Protein AF-A0A1W1D6K7-F1 (afdb_monomer_lite)

Foldseek 3Di:
DCQAWVKDWDPKDWLDKDQPQPLDPPGRDIDTDIDTDTDDHTDGHPPGPDDDDDDLVRDPLVPDGRCVSVVSVSVCVVPVD

pLDDT: mean 92.42, std 8.35, range [45.31, 98.25]

Organism: NCBI:txid652676

Secondary structure (DSSP, 8-state):
-HHHH-PEEEEEEEEEEE--TTS-SSS---EEEEEEEEES-----SS-S------GGG--TTS--TTHHHHHHHHHHHH--

Radius of gyration: 13.67 Å; chains: 1; bounding box: 32×30×29 Å

Sequence (81 aa):
MKEETNLDVYEIKLLNAYSDPDRDARFHTVSVVYVCKANGNLQAGDDAKDAQLYKAEEIPYDKLVFDHRDIIADYINLHHN

InterPro domains:
  IPR000086 NUDIX hydrolase domain [PF00293] (2-74)
  IPR015797 NUDIX hydrolase-like domain superfamily [SSF55811] (2-77)

Structure (mmCIF, N/CA/C/O backbone):
data_AF-A0A1W1D6K7-F1
#
_entry.id   AF-A0A1W1D6K7-F1
#
loop_
_atom_site.group_PDB
_atom_site.id
_atom_site.type_symbol
_atom_site.label_atom_id
_atom_site.label_alt_id
_atom_site.label_comp_id
_atom_site.label_asym_id
_atom_site.label_entity_id
_atom_site.label_seq_id
_atom_site.pdbx_PDB_ins_code
_atom_site.Cartn_x
_atom_site.Cartn_y
_atom_site.Cartn_z
_atom_site.occupancy
_atom_site.B_iso_or_equiv
_atom_site.auth_seq_id
_atom_site.auth_comp_id
_atom_site.auth_asym_id
_atom_site.auth_atom_id
_atom_site.pdbx_PDB_model_num
ATOM 1 N N . MET A 1 1 ? -3.117 10.008 1.299 1.00 86.50 1 MET A N 1
ATOM 2 C CA . MET A 1 1 ? -4.334 9.385 1.876 1.00 86.50 1 MET A CA 1
ATOM 3 C C . MET A 1 1 ? -5.492 10.354 1.824 1.00 86.50 1 MET A C 1
ATOM 5 O O . MET A 1 1 ? -6.320 10.169 0.954 1.00 86.50 1 MET A O 1
ATOM 9 N N . LYS A 1 2 ? -5.518 11.432 2.622 1.00 86.06 2 LYS A N 1
ATOM 10 C CA . LYS A 1 2 ? -6.603 12.426 2.537 1.00 86.06 2 LYS A CA 1
ATOM 11 C C . LYS A 1 2 ? -6.806 12.986 1.124 1.00 86.06 2 LYS A C 1
ATOM 13 O O . LYS A 1 2 ? -7.931 13.029 0.654 1.00 86.06 2 LYS A O 1
ATOM 18 N N . GLU A 1 3 ? -5.707 13.327 0.460 1.00 84.38 3 GLU A N 1
ATOM 19 C CA . GLU A 1 3 ? -5.682 13.836 -0.918 1.00 84.38 3 GLU A CA 1
ATOM 20 C C . GLU A 1 3 ? -6.247 12.856 -1.952 1.00 84.38 3 GLU A C 1
ATOM 22 O O . GLU A 1 3 ? -6.885 13.299 -2.890 1.00 84.38 3 GLU A O 1
ATOM 27 N N . GLU A 1 4 ? -6.075 11.547 -1.745 1.00 83.75 4 GLU A N 1
ATOM 28 C CA . GLU A 1 4 ? -6.363 10.501 -2.742 1.00 83.75 4 GLU A CA 1
ATOM 29 C C . GLU A 1 4 ? -7.662 9.729 -2.465 1.00 83.75 4 GLU A C 1
ATOM 31 O O . GLU A 1 4 ? -8.283 9.181 -3.373 1.00 83.75 4 GLU A O 1
ATOM 36 N N . THR A 1 5 ? -8.061 9.631 -1.192 1.00 86.19 5 THR A N 1
ATOM 37 C CA . THR A 1 5 ? -9.174 8.780 -0.734 1.00 86.19 5 THR A CA 1
ATOM 38 C C . THR A 1 5 ? -10.164 9.490 0.189 1.00 86.19 5 THR A C 1
ATOM 40 O O . THR A 1 5 ? -11.176 8.893 0.564 1.00 86.19 5 THR A O 1
ATOM 43 N N . ASN A 1 6 ? -9.874 10.731 0.604 1.00 90.31 6 ASN A N 1
ATOM 44 C CA . ASN A 1 6 ? -10.615 11.509 1.607 1.00 90.31 6 ASN A CA 1
ATOM 45 C C . ASN A 1 6 ? -10.691 10.882 3.020 1.00 90.31 6 ASN A C 1
ATOM 47 O O . ASN A 1 6 ? -11.327 11.433 3.925 1.00 90.31 6 ASN A O 1
ATOM 51 N N . LEU A 1 7 ? -9.997 9.766 3.257 1.00 92.75 7 LEU A N 1
ATOM 52 C CA . LEU A 1 7 ? -10.017 9.084 4.548 1.00 92.75 7 LEU A CA 1
ATOM 53 C C . LEU A 1 7 ? -9.016 9.683 5.538 1.00 92.75 7 LEU A C 1
ATOM 55 O O . LEU A 1 7 ? -7.891 10.048 5.177 1.00 92.75 7 LEU A O 1
ATOM 59 N N . ASP A 1 8 ? -9.418 9.713 6.806 1.00 94.12 8 ASP A N 1
ATOM 60 C CA . ASP A 1 8 ? -8.544 10.051 7.923 1.00 94.12 8 ASP A CA 1
ATOM 61 C C . ASP A 1 8 ? -7.894 8.763 8.450 1.00 94.12 8 ASP A C 1
ATOM 63 O O . ASP A 1 8 ? -8.573 7.812 8.848 1.00 94.12 8 ASP A O 1
ATOM 67 N N . VAL A 1 9 ? -6.560 8.708 8.402 1.00 95.56 9 VAL A N 1
ATOM 68 C CA . VAL A 1 9 ? -5.772 7.513 8.747 1.00 95.56 9 VAL A CA 1
ATOM 69 C C . VAL A 1 9 ? -5.199 7.592 10.160 1.00 95.56 9 VAL A C 1
ATOM 71 O O . VAL A 1 9 ? -4.767 8.650 10.615 1.00 95.56 9 VAL A O 1
ATOM 74 N N . TYR A 1 10 ? -5.169 6.458 10.855 1.00 96.88 10 TYR A N 1
ATOM 75 C CA . TYR A 1 10 ? -4.678 6.322 12.225 1.00 96.88 10 TYR A CA 1
ATOM 76 C C . TYR A 1 10 ? -4.051 4.936 12.455 1.00 96.88 10 TYR A C 1
ATOM 78 O O . TYR A 1 10 ? -4.123 4.058 11.597 1.00 96.88 10 TYR A O 1
ATOM 86 N N . GLU A 1 11 ? -3.388 4.740 13.603 1.00 96.38 11 GLU A N 1
ATOM 87 C CA . GLU A 1 11 ? -2.638 3.505 13.920 1.00 96.38 11 GLU A CA 1
ATOM 88 C C . GLU A 1 11 ? -1.618 3.107 12.829 1.00 96.38 11 GLU A C 1
ATOM 90 O O . GLU A 1 11 ? -1.501 1.944 12.446 1.00 96.38 11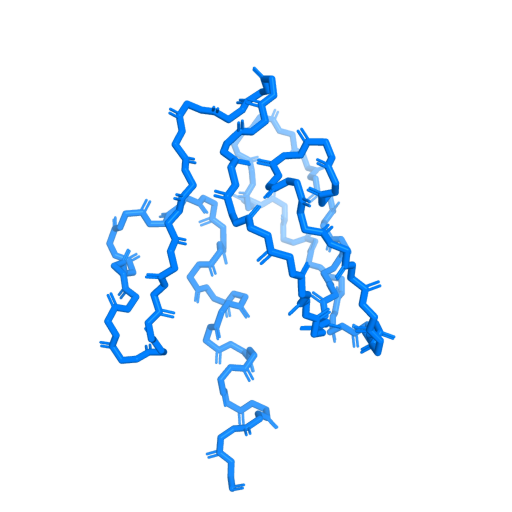 GLU A O 1
ATOM 95 N N . ILE A 1 12 ? -0.874 4.092 12.322 1.00 96.94 12 ILE A N 1
ATOM 96 C CA . ILE A 1 12 ? 0.087 3.909 11.231 1.00 96.94 12 ILE A CA 1
ATOM 97 C C . ILE A 1 12 ? 1.304 3.113 11.724 1.00 96.94 12 ILE A C 1
ATOM 99 O O . ILE A 1 12 ? 1.943 3.485 12.710 1.00 96.94 12 ILE A O 1
ATOM 103 N N . LYS A 1 13 ? 1.650 2.038 11.015 1.00 96.62 13 LYS A N 1
ATOM 104 C CA . LYS A 1 13 ? 2.823 1.191 11.271 1.00 96.62 13 LYS A CA 1
ATOM 105 C C . LYS A 1 13 ? 3.608 0.988 9.984 1.00 96.62 13 LYS A C 1
ATOM 107 O O . LYS A 1 13 ? 3.013 0.793 8.929 1.00 96.62 13 LYS A O 1
ATOM 112 N N . LEU A 1 14 ? 4.935 1.027 10.072 1.00 97.31 14 LEU A N 1
ATOM 113 C CA . LEU A 1 14 ? 5.799 0.673 8.946 1.00 97.31 14 LEU A CA 1
ATOM 114 C C . LEU A 1 14 ? 5.637 -0.822 8.641 1.00 97.31 14 L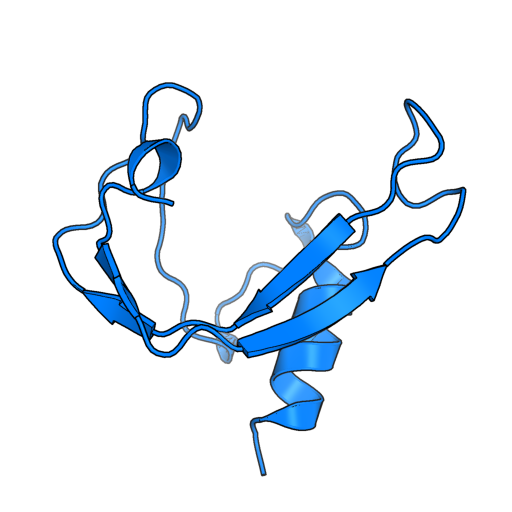EU A C 1
ATOM 116 O O . LEU A 1 14 ? 5.774 -1.636 9.554 1.00 97.31 14 LEU A O 1
ATOM 120 N N . LEU A 1 15 ? 5.363 -1.157 7.380 1.00 96.88 15 LEU A N 1
ATOM 121 C CA . LEU A 1 15 ? 5.403 -2.532 6.887 1.00 96.88 15 LEU A CA 1
ATOM 122 C C . LEU A 1 15 ? 6.834 -2.881 6.479 1.00 96.88 15 LEU A C 1
ATOM 124 O O . LEU A 1 15 ? 7.474 -3.713 7.113 1.00 96.88 15 LEU A O 1
ATOM 128 N N . ASN A 1 16 ? 7.339 -2.216 5.434 1.00 97.94 16 ASN A N 1
ATOM 129 C CA . ASN A 1 16 ? 8.679 -2.429 4.895 1.00 97.94 16 ASN A CA 1
ATOM 130 C C . ASN A 1 16 ? 9.079 -1.299 3.924 1.00 97.94 16 ASN A C 1
ATOM 132 O O . ASN A 1 16 ? 8.249 -0.469 3.540 1.00 97.94 16 ASN A O 1
ATOM 136 N N . ALA A 1 17 ? 10.344 -1.287 3.505 1.00 98.12 17 ALA A N 1
ATOM 137 C CA . ALA A 1 17 ? 10.826 -0.522 2.361 1.00 98.12 17 ALA A CA 1
ATOM 138 C C . ALA A 1 17 ? 11.138 -1.474 1.193 1.00 98.12 17 ALA A C 1
ATOM 140 O O . ALA A 1 17 ? 11.995 -2.347 1.312 1.00 98.12 17 ALA A O 1
ATOM 141 N N . TYR A 1 18 ? 10.454 -1.284 0.065 1.00 98.25 18 TYR A N 1
ATOM 142 C CA . TYR A 1 18 ? 10.598 -2.080 -1.154 1.00 98.25 18 TYR A CA 1
ATOM 143 C C . TYR A 1 18 ? 11.466 -1.321 -2.160 1.00 98.25 18 TYR A C 1
ATOM 145 O O . TYR A 1 18 ? 11.172 -0.174 -2.503 1.00 98.25 18 TYR A O 1
ATOM 153 N N . SER A 1 19 ? 12.562 -1.939 -2.600 1.00 97.75 19 SER A N 1
ATOM 154 C CA . SER A 1 19 ? 13.638 -1.268 -3.344 1.00 97.75 19 SER A CA 1
ATOM 155 C C . SER A 1 19 ? 14.196 -2.075 -4.519 1.00 97.75 19 SER A C 1
ATOM 157 O O . SER A 1 19 ? 15.277 -1.741 -5.014 1.00 97.75 19 SER A O 1
ATOM 159 N N . ASP A 1 20 ? 13.476 -3.111 -4.966 1.00 97.75 20 ASP A N 1
ATOM 160 C CA . ASP A 1 20 ? 13.834 -3.876 -6.165 1.00 97.75 20 ASP A CA 1
ATOM 161 C C . ASP A 1 20 ? 14.062 -2.909 -7.349 1.00 97.75 20 ASP A C 1
ATOM 163 O O . ASP A 1 20 ? 13.191 -2.077 -7.613 1.00 97.75 20 ASP A O 1
ATOM 167 N N . PRO A 1 21 ? 15.223 -2.942 -8.032 1.00 97.00 21 PRO A N 1
ATOM 168 C CA . PRO A 1 21 ? 15.508 -2.068 -9.170 1.00 97.00 21 PRO A CA 1
ATOM 169 C C . PRO A 1 21 ? 14.468 -2.114 -10.291 1.00 97.00 21 PRO A C 1
ATOM 171 O O . PRO A 1 21 ? 14.256 -1.090 -10.942 1.00 97.00 21 PRO A O 1
ATOM 174 N N . ASP A 1 22 ? 13.801 -3.255 -10.474 1.00 96.31 22 ASP A N 1
ATOM 175 C CA . ASP A 1 22 ? 12.890 -3.506 -11.592 1.00 96.31 22 ASP A CA 1
ATOM 176 C C . ASP A 1 22 ? 11.411 -3.269 -11.233 1.00 96.31 22 ASP A C 1
ATOM 178 O O . ASP A 1 22 ? 10.536 -3.380 -12.095 1.00 96.31 22 ASP A O 1
ATOM 182 N N . ARG A 1 23 ? 11.099 -2.885 -9.983 1.00 96.69 23 ARG A N 1
ATOM 183 C CA . ARG A 1 23 ? 9.706 -2.677 -9.534 1.00 96.69 23 ARG A CA 1
ATOM 184 C C . ARG A 1 23 ? 8.972 -1.557 -10.263 1.00 96.69 23 ARG A C 1
ATOM 186 O O . ARG A 1 23 ? 7.744 -1.552 -10.312 1.00 96.69 23 ARG A O 1
ATOM 193 N N . ASP A 1 24 ? 9.715 -0.596 -10.804 1.00 97.12 24 ASP A N 1
ATOM 194 C CA . ASP A 1 24 ? 9.185 0.507 -11.595 1.00 97.12 24 ASP A CA 1
ATOM 195 C C . ASP A 1 24 ? 10.022 0.680 -12.863 1.00 97.12 24 ASP A C 1
ATOM 197 O O . ASP A 1 24 ? 11.185 1.073 -12.815 1.00 97.12 24 ASP A O 1
ATOM 201 N N . ALA A 1 25 ? 9.405 0.430 -14.019 1.00 94.62 25 ALA A N 1
ATOM 202 C CA . ALA A 1 25 ? 10.071 0.499 -15.319 1.00 94.62 25 ALA A CA 1
ATOM 203 C C . ALA A 1 25 ? 10.576 1.907 -15.697 1.00 94.62 25 ALA A C 1
ATOM 205 O O . ALA A 1 25 ? 11.299 2.055 -16.683 1.00 94.62 25 ALA A O 1
ATOM 206 N N . ARG A 1 26 ? 10.170 2.956 -14.966 1.00 96.75 26 ARG A N 1
ATOM 207 C CA . ARG A 1 26 ? 10.571 4.342 -15.243 1.00 96.75 26 ARG A CA 1
ATOM 208 C C . ARG A 1 26 ? 11.939 4.658 -14.644 1.00 96.75 26 ARG A C 1
ATOM 210 O O . ARG A 1 26 ? 12.775 5.234 -15.333 1.00 96.75 26 ARG A O 1
ATOM 217 N N . PHE A 1 27 ? 12.144 4.308 -13.372 1.00 96.19 27 PHE A N 1
ATOM 218 C CA . PHE A 1 27 ? 13.344 4.623 -12.591 1.00 96.19 27 PHE A CA 1
ATOM 219 C C . PHE A 1 27 ? 13.498 3.653 -11.421 1.00 96.19 27 PHE A C 1
ATOM 221 O O . PHE A 1 27 ? 12.501 3.183 -10.872 1.00 96.19 27 PHE A O 1
ATOM 228 N N . HIS A 1 28 ? 14.731 3.485 -10.933 1.00 97.19 28 HIS A N 1
ATOM 229 C CA . HIS A 1 28 ? 14.966 2.807 -9.658 1.00 97.19 28 HIS A CA 1
ATOM 230 C C . HIS A 1 28 ? 14.302 3.590 -8.517 1.00 97.19 28 HIS A C 1
ATOM 232 O O . HIS A 1 28 ? 14.780 4.645 -8.101 1.00 97.19 28 HIS A O 1
ATOM 238 N N . THR A 1 29 ? 13.169 3.074 -8.042 1.00 97.56 29 THR A N 1
ATOM 239 C CA . THR A 1 29 ? 12.266 3.774 -7.123 1.00 97.56 29 THR A CA 1
ATOM 240 C C . THR A 1 29 ? 12.096 2.973 -5.847 1.00 97.56 29 THR A C 1
ATOM 242 O O . THR A 1 29 ? 11.696 1.817 -5.907 1.00 97.56 29 THR A O 1
ATOM 245 N N . VAL A 1 30 ? 12.308 3.598 -4.690 1.00 97.81 30 VAL A N 1
ATOM 246 C CA . VAL A 1 30 ? 12.058 2.974 -3.382 1.00 97.81 30 VAL A CA 1
ATOM 247 C C . VAL A 1 30 ? 10.678 3.378 -2.866 1.00 97.81 30 VAL A C 1
ATOM 249 O O . VAL A 1 30 ? 10.364 4.566 -2.819 1.00 97.81 30 VAL A O 1
ATOM 252 N N . SER A 1 31 ? 9.873 2.400 -2.445 1.00 97.94 31 SER A N 1
ATOM 253 C CA . SER A 1 31 ? 8.585 2.629 -1.781 1.00 97.94 31 SER A CA 1
ATOM 254 C C . SER A 1 31 ? 8.675 2.280 -0.299 1.00 97.94 31 SER A C 1
ATOM 256 O O . SER A 1 31 ? 9.045 1.162 0.056 1.00 97.94 31 SER A O 1
ATOM 258 N N . VAL A 1 32 ? 8.322 3.223 0.577 1.00 98.25 32 VAL A N 1
ATOM 259 C CA . VAL A 1 32 ? 8.181 2.975 2.019 1.00 98.25 32 VAL A CA 1
ATOM 260 C C . VAL A 1 32 ? 6.702 2.751 2.313 1.00 98.25 32 VAL A C 1
ATOM 262 O O . VAL A 1 32 ? 5.898 3.678 2.217 1.00 98.25 32 VAL A O 1
ATOM 265 N N . VAL A 1 33 ? 6.342 1.513 2.645 1.00 98.06 33 VAL A N 1
ATOM 266 C CA . VAL A 1 33 ? 4.946 1.079 2.764 1.00 98.06 33 VAL A CA 1
ATOM 267 C C . VAL A 1 33 ? 4.520 1.037 4.225 1.00 98.06 33 VAL A C 1
ATOM 269 O O . VAL A 1 33 ? 5.239 0.528 5.086 1.00 98.06 33 VAL A O 1
ATOM 272 N N . TYR A 1 34 ? 3.313 1.531 4.495 1.00 97.06 34 TYR A N 1
ATOM 273 C CA . TYR A 1 34 ? 2.708 1.557 5.822 1.00 97.06 34 TYR A CA 1
ATOM 274 C C . TYR A 1 34 ? 1.367 0.823 5.838 1.00 97.06 34 TYR A C 1
ATOM 276 O O . TYR A 1 34 ? 0.613 0.861 4.868 1.00 97.06 34 TYR A O 1
ATOM 284 N N . VAL A 1 35 ? 1.047 0.225 6.983 1.00 96.81 35 VAL A N 1
ATOM 285 C CA . VAL A 1 35 ? -0.286 -0.285 7.322 1.00 96.81 35 VAL A CA 1
ATOM 286 C C . VAL A 1 35 ? -0.965 0.730 8.230 1.00 96.81 35 VAL A C 1
ATOM 288 O O . VAL A 1 35 ? -0.339 1.259 9.149 1.00 96.81 35 VAL A O 1
ATOM 291 N N . CYS A 1 36 ? -2.248 0.997 8.007 1.00 95.88 36 CYS A N 1
ATOM 292 C CA . CYS A 1 36 ? -3.030 1.882 8.862 1.00 95.88 36 CYS A CA 1
ATOM 293 C C . CYS A 1 36 ? -4.485 1.421 8.958 1.00 95.88 36 CYS A C 1
ATOM 295 O O . CYS A 1 36 ? -4.954 0.601 8.168 1.00 95.88 36 CYS A O 1
ATOM 297 N N . LYS A 1 37 ? -5.201 1.975 9.934 1.00 95.75 37 LYS A N 1
ATOM 298 C CA . LYS A 1 37 ? -6.663 1.999 9.950 1.00 95.75 37 LYS A CA 1
ATOM 299 C C . LYS A 1 37 ? -7.136 3.335 9.399 1.00 95.75 37 LYS A C 1
ATOM 301 O O . LYS A 1 37 ? -6.410 4.326 9.460 1.00 95.75 37 LYS A O 1
ATOM 306 N N . ALA A 1 38 ? -8.354 3.364 8.879 1.00 95.25 38 ALA A N 1
ATOM 307 C CA . ALA A 1 38 ? -8.924 4.564 8.294 1.00 95.25 38 ALA A CA 1
ATOM 308 C C . ALA A 1 38 ? -10.412 4.683 8.627 1.00 95.25 38 ALA A C 1
ATOM 310 O O . ALA A 1 38 ? -11.106 3.672 8.756 1.00 95.25 38 ALA A O 1
ATOM 311 N N . ASN A 1 39 ? -10.899 5.913 8.766 1.00 94.38 39 ASN A N 1
ATOM 312 C CA . ASN A 1 39 ? -12.320 6.216 8.903 1.00 94.38 39 ASN A CA 1
ATOM 313 C C . ASN A 1 39 ? -12.719 7.391 7.992 1.00 94.38 39 ASN A C 1
ATOM 315 O O . ASN A 1 39 ? -11.872 8.086 7.428 1.00 94.38 39 ASN A O 1
ATOM 319 N N . GLY A 1 40 ? -14.029 7.571 7.820 1.00 92.31 40 GLY A N 1
ATOM 320 C CA . GLY A 1 40 ? -14.607 8.583 6.938 1.00 92.31 40 GLY A CA 1
ATOM 321 C C . GLY A 1 40 ? -15.316 7.983 5.726 1.00 92.31 40 GLY A C 1
ATOM 322 O O . GLY A 1 40 ? -15.534 6.774 5.645 1.00 92.31 40 GLY A O 1
ATOM 323 N N . ASN A 1 41 ? -15.700 8.855 4.795 1.00 90.88 41 ASN A N 1
ATOM 324 C CA . ASN A 1 41 ? -16.357 8.466 3.553 1.00 90.88 41 ASN A CA 1
ATOM 325 C C . ASN A 1 41 ? -15.318 8.395 2.440 1.00 90.88 41 ASN A C 1
ATOM 327 O O . ASN A 1 41 ? -14.655 9.391 2.154 1.00 90.88 41 ASN A O 1
ATOM 331 N N . LEU A 1 42 ? -15.202 7.224 1.819 1.00 90.75 42 LEU A N 1
ATOM 332 C CA . LEU A 1 42 ? -14.317 7.027 0.681 1.00 90.75 42 LEU A CA 1
ATOM 333 C C . LEU A 1 42 ? -14.764 7.916 -0.480 1.00 90.75 42 LEU A C 1
ATOM 335 O O . LEU A 1 42 ? -15.914 7.846 -0.916 1.00 90.75 42 LEU A O 1
ATOM 339 N N . GLN A 1 43 ? -13.843 8.722 -0.987 1.00 89.12 43 GLN A N 1
ATOM 340 C CA . GLN A 1 43 ? -14.048 9.520 -2.183 1.00 89.12 43 GLN A CA 1
ATOM 341 C C . GLN A 1 43 ? -12.723 9.606 -2.930 1.00 89.12 43 GLN A C 1
ATOM 343 O O . GLN A 1 43 ? -11.703 9.912 -2.319 1.00 89.12 43 GLN A O 1
ATOM 348 N N . ALA A 1 44 ? -12.745 9.321 -4.231 1.00 85.19 44 ALA A N 1
ATOM 349 C CA . ALA A 1 44 ? -11.566 9.482 -5.067 1.00 85.19 44 ALA A CA 1
ATOM 350 C C . ALA A 1 44 ? -11.106 10.949 -5.048 1.00 85.19 44 ALA A C 1
ATOM 352 O O . ALA A 1 44 ? -11.929 11.865 -5.141 1.00 85.19 44 ALA A O 1
ATOM 353 N N . GLY A 1 45 ? -9.806 11.124 -4.847 1.00 80.50 45 GLY A N 1
ATOM 354 C CA . GLY A 1 45 ? -9.114 12.401 -4.818 1.00 80.50 45 GLY A CA 1
ATOM 355 C C . GLY A 1 45 ? -8.845 12.997 -6.192 1.00 80.50 45 GLY A C 1
ATOM 356 O O . GLY A 1 45 ? -9.289 12.472 -7.208 1.00 80.50 45 GLY A O 1
ATOM 357 N N . ASP A 1 46 ? -8.071 14.077 -6.220 1.00 71.12 46 ASP A N 1
ATOM 358 C CA . ASP A 1 46 ? -7.787 14.814 -7.457 1.00 71.12 46 ASP A CA 1
ATOM 359 C C . ASP A 1 46 ? -6.954 13.989 -8.459 1.00 71.12 46 ASP A C 1
ATOM 361 O O . ASP A 1 46 ? -7.216 14.028 -9.664 1.00 71.12 46 ASP A O 1
ATOM 365 N N . ASP A 1 47 ? -6.006 13.188 -7.965 1.00 70.81 47 ASP A N 1
ATOM 366 C CA . ASP A 1 47 ? -5.122 12.352 -8.790 1.00 70.81 47 ASP A CA 1
ATOM 367 C C . ASP A 1 47 ? -5.691 10.940 -9.052 1.00 70.81 47 ASP A C 1
ATOM 369 O O . ASP A 1 47 ? -5.218 10.210 -9.936 1.00 70.81 47 ASP A O 1
ATOM 373 N N . ALA A 1 48 ? -6.771 10.566 -8.354 1.00 78.56 48 ALA A N 1
ATOM 374 C CA . ALA A 1 48 ? -7.428 9.271 -8.476 1.00 78.56 48 ALA A CA 1
ATOM 375 C C . ALA A 1 48 ? -8.731 9.364 -9.284 1.00 78.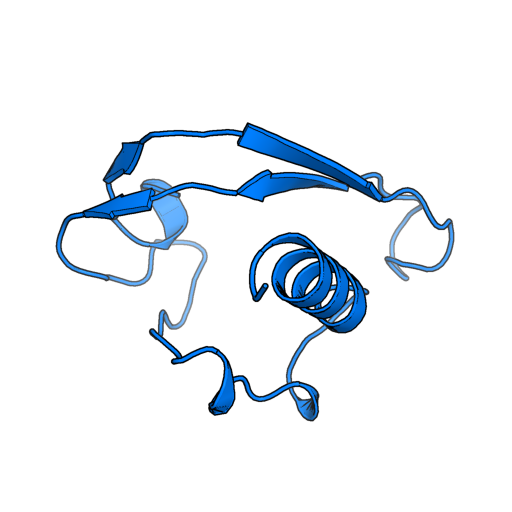56 48 ALA A C 1
ATOM 377 O O . ALA A 1 48 ? -9.678 10.061 -8.937 1.00 78.56 48 ALA A O 1
ATOM 378 N N . LYS A 1 49 ? -8.840 8.567 -10.352 1.00 81.06 49 LYS A N 1
ATOM 379 C CA . LYS A 1 49 ? -10.094 8.469 -11.128 1.00 81.06 49 LYS A CA 1
ATOM 380 C C . LYS A 1 49 ? -11.200 7.704 -10.399 1.00 81.06 49 LYS A C 1
ATOM 382 O O . LYS A 1 49 ? -12.370 7.884 -10.726 1.00 81.06 49 LYS A O 1
ATOM 387 N N . ASP A 1 50 ? -10.825 6.807 -9.492 1.00 87.06 50 ASP A N 1
ATOM 388 C CA . ASP A 1 50 ? -11.734 5.935 -8.753 1.00 87.06 50 ASP A CA 1
ATOM 389 C C . ASP A 1 50 ? -11.082 5.495 -7.432 1.00 87.06 50 ASP A C 1
ATOM 391 O O . ASP A 1 50 ? -9.855 5.417 -7.332 1.00 87.06 50 ASP A O 1
ATOM 395 N N . ALA A 1 51 ? -11.906 5.189 -6.433 1.00 89.12 51 ALA A N 1
ATOM 396 C CA . ALA A 1 51 ? -11.491 4.648 -5.149 1.00 89.12 51 ALA A CA 1
ATOM 397 C C . ALA A 1 51 ? -12.499 3.580 -4.715 1.00 89.12 51 ALA A C 1
ATOM 399 O O . ALA A 1 51 ? -13.700 3.832 -4.636 1.00 89.12 51 ALA A O 1
ATOM 400 N N . GLN A 1 52 ? -12.005 2.378 -4.414 1.00 91.31 52 GLN A N 1
ATOM 401 C CA . GLN A 1 52 ? -12.840 1.224 -4.085 1.00 91.31 52 GLN A CA 1
ATOM 402 C C . GLN A 1 52 ? -12.323 0.516 -2.835 1.00 91.31 52 GLN A C 1
ATOM 404 O O . GLN A 1 52 ? -11.119 0.467 -2.583 1.00 91.31 52 GLN A O 1
ATOM 409 N N . LEU A 1 53 ? -13.250 -0.055 -2.065 1.00 93.25 53 LEU A N 1
ATOM 410 C CA . LEU A 1 53 ? -12.938 -0.929 -0.940 1.00 93.25 53 LEU A CA 1
ATOM 411 C C . LEU A 1 53 ? -13.089 -2.380 -1.375 1.00 93.25 53 LEU A C 1
ATOM 413 O O . LEU A 1 53 ? -14.125 -2.768 -1.910 1.00 93.25 53 LEU A O 1
ATOM 417 N N . TYR A 1 54 ? -12.065 -3.171 -1.083 1.00 94.69 54 TYR A N 1
ATOM 418 C CA . TYR A 1 54 ? -12.053 -4.611 -1.297 1.00 94.69 54 TYR A CA 1
ATOM 419 C C . TYR A 1 54 ? -11.913 -5.315 0.047 1.00 94.69 54 TYR A C 1
ATOM 421 O O . TYR A 1 54 ? -11.123 -4.889 0.894 1.00 94.69 54 TYR A O 1
ATOM 429 N N . LYS A 1 55 ? -12.647 -6.415 0.237 1.00 95.12 55 LYS A N 1
ATOM 430 C CA . LYS A 1 55 ? -12.253 -7.401 1.250 1.00 95.12 55 LYS A CA 1
ATOM 431 C C . LYS A 1 55 ? -10.962 -8.084 0.808 1.00 95.12 55 LYS A C 1
ATOM 433 O O . LYS A 1 55 ? -10.696 -8.163 -0.390 1.00 95.12 55 LYS A O 1
ATOM 438 N N . ALA A 1 56 ? -10.198 -8.621 1.758 1.00 93.19 56 ALA A N 1
ATOM 439 C CA . ALA A 1 56 ? -8.921 -9.274 1.471 1.00 93.19 56 ALA A CA 1
ATOM 440 C C . ALA A 1 56 ? -9.055 -10.415 0.442 1.00 93.19 56 ALA A C 1
ATOM 442 O O . ALA A 1 56 ? -8.186 -10.590 -0.409 1.00 93.19 56 ALA A O 1
ATOM 443 N N . GLU A 1 57 ? -10.174 -11.143 0.467 1.00 94.00 57 GLU A N 1
ATOM 444 C CA . GLU A 1 57 ? -10.448 -12.267 -0.437 1.00 94.00 57 GLU A CA 1
ATOM 445 C C . GLU A 1 57 ? -10.939 -11.8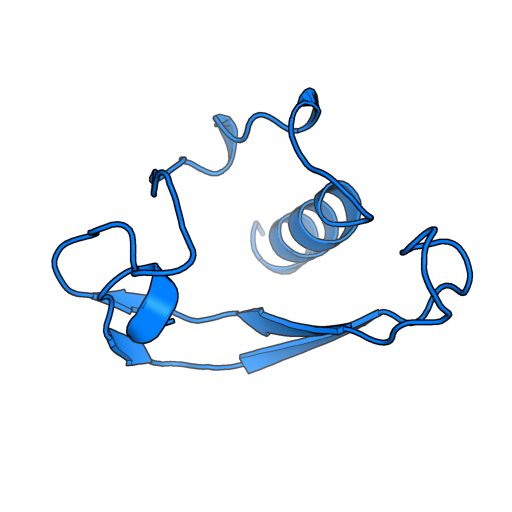23 -1.826 1.00 94.00 57 GLU A C 1
ATOM 447 O O . GLU A 1 57 ? -10.959 -12.619 -2.762 1.00 94.00 57 GLU A O 1
ATOM 452 N N . GLU A 1 58 ? -11.351 -10.561 -1.964 1.00 96.38 58 GLU A N 1
ATOM 453 C CA . GLU A 1 58 ? -11.943 -9.990 -3.181 1.00 96.38 58 GLU A CA 1
ATOM 454 C C . GLU A 1 58 ? -10.9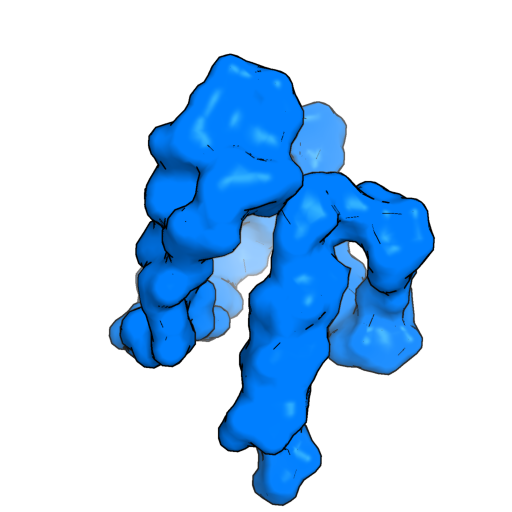35 -9.125 -3.964 1.00 96.38 58 GLU A C 1
ATOM 456 O O . GLU A 1 58 ? -11.289 -8.563 -5.001 1.00 96.38 58 GLU A O 1
ATOM 461 N N . ILE A 1 59 ? -9.684 -9.009 -3.491 1.00 95.88 59 ILE A N 1
ATOM 462 C CA . ILE A 1 59 ? -8.646 -8.188 -4.128 1.00 95.88 59 ILE A CA 1
ATOM 463 C C . ILE A 1 59 ? -8.365 -8.699 -5.557 1.00 95.88 59 ILE A C 1
ATOM 465 O O . ILE A 1 59 ? -7.982 -9.860 -5.733 1.00 95.88 59 ILE A O 1
ATOM 469 N N . PRO A 1 60 ? -8.483 -7.846 -6.593 1.00 96.25 60 PRO A N 1
ATOM 470 C CA . PRO A 1 60 ? -8.214 -8.224 -7.976 1.00 96.25 60 PRO A CA 1
ATOM 471 C C . PRO A 1 60 ? -6.707 -8.179 -8.261 1.00 96.25 60 PRO A C 1
ATOM 473 O O . PRO A 1 60 ? -6.190 -7.222 -8.841 1.00 96.25 60 PRO A O 1
ATOM 476 N N . TYR A 1 61 ? -5.981 -9.210 -7.821 1.00 95.25 61 TYR A N 1
ATOM 477 C CA . TYR A 1 61 ? -4.516 -9.281 -7.925 1.00 95.25 61 TYR A CA 1
ATOM 478 C C . TYR A 1 61 ? -3.967 -9.148 -9.352 1.00 95.25 61 TYR A C 1
ATOM 480 O O . TYR A 1 61 ? -2.824 -8.737 -9.528 1.00 95.25 61 TYR A O 1
ATOM 488 N N . ASP A 1 62 ? -4.760 -9.494 -10.363 1.00 95.69 62 ASP A N 1
ATOM 489 C CA . ASP A 1 62 ? -4.427 -9.378 -11.785 1.00 95.69 62 ASP A CA 1
ATOM 490 C C . ASP A 1 62 ? -4.432 -7.929 -12.298 1.00 95.69 62 ASP A C 1
ATOM 492 O O . ASP A 1 62 ? -3.815 -7.638 -13.320 1.00 95.69 62 ASP A O 1
ATOM 496 N N . LYS A 1 63 ? -5.111 -7.019 -11.590 1.00 95.56 63 LYS A N 1
ATOM 497 C CA . LYS A 1 63 ? -5.209 -5.595 -11.948 1.00 95.56 63 LYS A CA 1
ATOM 498 C C . LYS A 1 63 ? -4.196 -4.716 -11.223 1.00 95.56 63 LYS A C 1
ATOM 500 O O . LYS A 1 63 ? -4.104 -3.525 -11.520 1.00 95.56 63 LYS A O 1
ATOM 505 N N . LEU A 1 64 ? -3.474 -5.273 -10.253 1.00 96.00 64 LEU A N 1
ATOM 506 C CA . LEU A 1 64 ? -2.443 -4.549 -9.525 1.00 96.00 64 LEU A CA 1
ATOM 507 C C . LEU A 1 64 ? -1.236 -4.303 -10.435 1.00 96.00 64 LEU A C 1
ATOM 509 O O . LEU A 1 64 ? -0.831 -5.169 -11.205 1.00 96.00 64 LEU A O 1
ATOM 513 N N . VAL A 1 65 ? -0.670 -3.105 -10.333 1.00 95.56 65 VAL A N 1
ATOM 514 C CA . VAL A 1 65 ? 0.509 -2.670 -11.092 1.00 95.56 65 VAL A CA 1
ATOM 515 C C . VAL A 1 65 ? 1.725 -2.563 -10.175 1.00 95.56 65 VAL A C 1
ATOM 517 O O . VAL A 1 65 ? 1.581 -2.565 -8.950 1.00 95.56 65 VAL A O 1
ATOM 520 N N . PHE A 1 66 ? 2.915 -2.447 -10.770 1.00 96.81 66 PHE A N 1
ATOM 521 C CA . PHE A 1 66 ? 4.192 -2.523 -10.053 1.00 96.81 66 PHE A CA 1
ATOM 522 C C . PHE A 1 66 ? 4.297 -3.845 -9.271 1.00 96.81 66 PHE A C 1
ATOM 524 O O . PHE A 1 66 ? 3.812 -4.883 -9.715 1.00 96.81 66 PHE A O 1
ATOM 531 N N . ASP A 1 67 ? 4.903 -3.799 -8.094 1.00 97.00 67 ASP A N 1
ATOM 532 C CA . ASP A 1 67 ? 5.048 -4.897 -7.140 1.00 97.00 67 ASP A CA 1
ATOM 533 C C . ASP A 1 67 ? 3.926 -4.919 -6.081 1.00 97.00 67 ASP A C 1
ATOM 535 O O . ASP A 1 67 ? 4.038 -5.590 -5.056 1.00 97.00 67 ASP A O 1
ATOM 539 N N . HIS A 1 68 ? 2.809 -4.205 -6.294 1.00 97.56 68 HIS A N 1
ATOM 540 C CA . HIS A 1 68 ? 1.745 -4.088 -5.284 1.00 97.56 68 HIS A CA 1
ATOM 541 C C . HIS A 1 68 ? 1.108 -5.435 -4.916 1.00 97.56 68 HIS A C 1
ATOM 543 O O . HIS A 1 68 ? 0.622 -5.597 -3.797 1.00 97.56 68 HIS A O 1
ATOM 549 N N . ARG A 1 69 ? 1.119 -6.409 -5.835 1.00 97.44 69 ARG A N 1
ATOM 550 C CA . ARG A 1 69 ? 0.682 -7.783 -5.553 1.00 97.44 69 ARG A CA 1
ATOM 551 C C . ARG A 1 69 ? 1.499 -8.410 -4.425 1.00 97.44 69 ARG A C 1
ATOM 553 O O . ARG A 1 69 ? 0.909 -9.000 -3.523 1.00 97.44 69 ARG A O 1
ATOM 560 N N . ASP A 1 70 ? 2.816 -8.263 -4.478 1.00 96.69 70 ASP A N 1
ATOM 561 C CA . ASP A 1 70 ? 3.728 -8.864 -3.506 1.00 96.69 70 ASP A CA 1
ATOM 562 C C . ASP A 1 70 ? 3.635 -8.128 -2.166 1.00 96.69 70 ASP A C 1
ATOM 564 O O . ASP A 1 70 ? 3.503 -8.758 -1.122 1.00 96.69 70 ASP A O 1
ATOM 568 N N . ILE A 1 71 ? 3.541 -6.793 -2.203 1.00 97.88 71 ILE A N 1
ATOM 569 C CA . ILE A 1 71 ? 3.335 -5.952 -1.012 1.00 97.88 71 ILE A CA 1
ATOM 570 C C . ILE A 1 71 ? 2.051 -6.345 -0.254 1.00 97.88 71 ILE A C 1
ATOM 572 O O . ILE A 1 71 ? 2.050 -6.451 0.974 1.00 97.88 71 ILE A O 1
ATOM 576 N N . ILE A 1 72 ? 0.941 -6.563 -0.967 1.00 97.19 72 ILE A N 1
ATOM 577 C CA . ILE A 1 72 ? -0.329 -6.976 -0.347 1.00 97.19 72 ILE A CA 1
ATOM 578 C C . ILE A 1 72 ? -0.239 -8.410 0.188 1.00 97.19 72 ILE A C 1
ATOM 580 O O . ILE A 1 72 ? -0.748 -8.683 1.277 1.00 97.19 72 ILE A O 1
ATOM 584 N N . ALA A 1 73 ? 0.416 -9.320 -0.538 1.00 95.44 73 ALA A N 1
ATOM 585 C CA . ALA A 1 73 ? 0.620 -10.692 -0.077 1.00 95.44 73 ALA A CA 1
ATOM 586 C C . ALA A 1 73 ? 1.452 -10.739 1.217 1.00 95.44 73 ALA A C 1
ATOM 588 O O . ALA A 1 73 ? 1.081 -11.448 2.153 1.00 95.44 73 ALA A O 1
ATOM 589 N N . ASP A 1 74 ? 2.517 -9.938 1.307 1.00 96.25 74 ASP A N 1
ATOM 590 C CA . ASP A 1 74 ? 3.317 -9.775 2.525 1.00 96.25 74 ASP A CA 1
ATOM 591 C C . ASP A 1 74 ? 2.459 -9.291 3.696 1.00 96.25 74 ASP A C 1
ATOM 593 O O . ASP A 1 74 ? 2.501 -9.872 4.783 1.00 96.25 74 ASP A O 1
ATOM 597 N N . TYR A 1 75 ? 1.639 -8.257 3.473 1.00 96.19 75 TYR A N 1
ATOM 598 C CA . TYR A 1 75 ? 0.719 -7.745 4.488 1.00 96.19 75 TYR A CA 1
ATOM 599 C C . TYR A 1 75 ? -0.224 -8.840 5.011 1.00 96.19 75 TYR A C 1
ATOM 601 O O . TYR A 1 75 ? -0.342 -9.022 6.224 1.00 96.19 75 TYR A O 1
ATOM 609 N N . ILE A 1 76 ? -0.866 -9.598 4.117 1.00 94.94 76 ILE A N 1
ATOM 610 C CA . ILE A 1 76 ? -1.804 -10.659 4.507 1.00 94.94 76 ILE A CA 1
ATOM 611 C C . ILE A 1 76 ? -1.082 -11.754 5.296 1.00 94.94 76 ILE A C 1
ATOM 613 O O . ILE A 1 76 ? -1.543 -12.124 6.375 1.00 94.94 76 ILE A O 1
ATOM 617 N N . ASN A 1 77 ? 0.075 -12.221 4.822 1.00 93.50 77 ASN A N 1
ATOM 618 C CA . ASN A 1 77 ? 0.845 -13.277 5.489 1.00 93.50 77 ASN A CA 1
ATOM 619 C C . ASN A 1 77 ? 1.304 -12.882 6.905 1.00 93.50 77 ASN A C 1
ATOM 621 O O . ASN A 1 77 ? 1.379 -13.732 7.791 1.00 93.5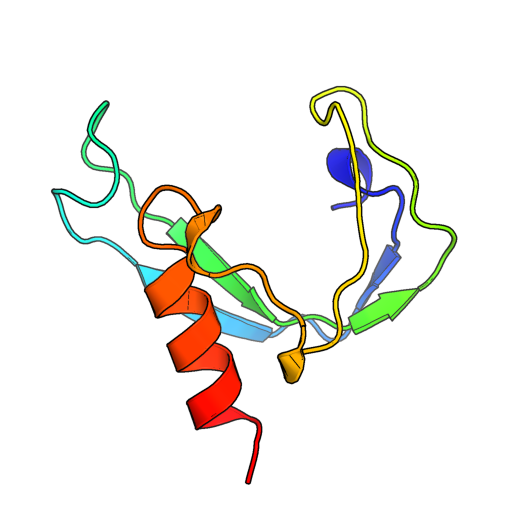0 77 ASN A O 1
ATOM 625 N N . LEU A 1 78 ? 1.597 -11.598 7.136 1.00 91.88 78 LEU A N 1
ATOM 626 C CA . LEU A 1 78 ? 2.014 -11.091 8.447 1.00 91.88 78 LEU A CA 1
ATOM 627 C C . LEU A 1 78 ? 0.846 -10.872 9.422 1.00 91.88 78 LEU A C 1
ATOM 629 O O . LEU A 1 78 ? 1.066 -10.882 10.635 1.00 91.88 78 LEU A O 1
ATOM 633 N N . HIS A 1 79 ? -0.376 -10.659 8.920 1.00 83.00 79 HIS A N 1
ATOM 634 C CA . HIS A 1 79 ? -1.511 -10.194 9.728 1.00 83.00 79 HIS A CA 1
ATOM 635 C C . HIS A 1 79 ? -2.737 -11.126 9.769 1.00 83.00 79 HIS A C 1
ATOM 637 O O . HIS A 1 79 ? -3.624 -10.879 10.583 1.00 83.00 79 HIS A O 1
ATOM 643 N N . HIS A 1 80 ? -2.798 -12.192 8.965 1.00 67.50 80 HIS A N 1
ATOM 644 C CA . HIS A 1 80 ? -3.886 -13.186 8.966 1.00 67.50 80 HIS A CA 1
ATOM 645 C C . HIS A 1 80 ? -3.507 -14.499 9.692 1.00 67.50 80 HIS A C 1
ATOM 647 O O . HIS A 1 80 ? -3.661 -15.584 9.131 1.00 67.50 80 HIS A O 1
ATOM 653 N N . ASN A 1 81 ? -3.032 -14.406 10.944 1.00 45.31 81 ASN A N 1
ATOM 654 C CA . ASN A 1 81 ? -2.903 -15.551 11.867 1.00 45.31 81 ASN A CA 1
ATOM 655 C C . ASN A 1 81 ? -3.937 -15.477 12.992 1.00 45.31 81 ASN A C 1
ATOM 657 O O . ASN A 1 81 ? -4.014 -14.402 13.633 1.00 45.31 81 ASN A O 1
#